Protein AF-A0A958R021-F1 (afdb_monomer_lite)

Sequence (104 aa):
MKNLSLFHPPVLAFLLIALPCLSARGEYRVFELRIYRPDEGTERLVTTQLDHLQYPGYYPLQKGEQIEIASTWFCAGNTGKFKPICPKPTETTSLPETSLPKAN

Secondary structure (DSSP, 8-state):
--------HHHHHHHHHHGGGGG---EEEEEEEEEEETTTTEEEEEEESS-TTTGGGTSPPPTT-EEEEEEEEEEES--TTTPPPPPPPP--------------

Radius of gyration: 25.01 Å; chains: 1; bounding box: 49×45×77 Å

Foldseek 3Di:
DDDPPPDDPVVVVVVVVPVVVVPDKDKAKKFFKWKAAPVPRDIDTDIDSAAQVRCCVPVPHDPRIDMDTPDMDMDIHDCPPVNDDDDDDDPPDPPPPPDDDPDD

pLDDT: mean 83.56, std 1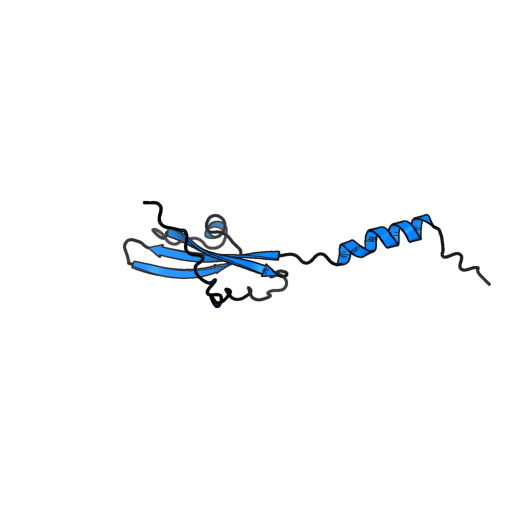6.07, range [46.22, 98.44]

Structure (mmCIF, N/CA/C/O backbone):
data_AF-A0A958R021-F1
#
_entry.id   AF-A0A958R021-F1
#
loop_
_atom_site.group_PDB
_atom_site.id
_atom_site.type_symbol
_atom_site.label_atom_id
_atom_site.label_alt_id
_atom_site.label_comp_id
_atom_site.label_asym_id
_atom_site.label_entity_id
_atom_site.label_seq_id
_atom_site.pdbx_PDB_ins_code
_atom_site.Cartn_x
_atom_site.Cartn_y
_atom_site.Cartn_z
_atom_site.occupancy
_atom_site.B_iso_or_equiv
_atom_site.auth_seq_id
_atom_site.auth_comp_id
_atom_site.auth_asym_id
_atom_site.auth_atom_id
_atom_site.pdbx_PDB_model_num
ATOM 1 N N . MET A 1 1 ? 28.873 -16.924 -54.100 1.00 46.22 1 MET A N 1
ATOM 2 C CA . MET A 1 1 ? 29.402 -16.313 -52.862 1.00 46.22 1 MET A CA 1
ATOM 3 C C . MET A 1 1 ? 28.700 -14.972 -52.687 1.00 46.22 1 MET A C 1
ATOM 5 O O . MET A 1 1 ? 28.950 -14.076 -53.479 1.00 46.22 1 MET A O 1
ATOM 9 N N . LYS A 1 2 ? 27.702 -14.877 -51.798 1.00 51.34 2 LYS A N 1
ATOM 10 C CA . LYS A 1 2 ? 26.928 -13.639 -51.595 1.00 51.34 2 LYS A CA 1
ATOM 11 C C . LYS A 1 2 ? 27.603 -12.842 -50.484 1.00 51.34 2 LYS A C 1
ATOM 13 O O . LYS A 1 2 ? 27.698 -13.328 -49.362 1.00 51.34 2 LYS A O 1
ATOM 18 N N . ASN A 1 3 ? 28.119 -11.673 -50.849 1.00 55.69 3 ASN A N 1
ATOM 19 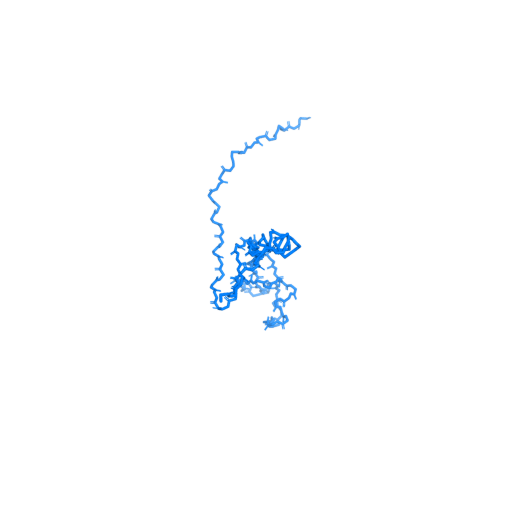C CA . ASN A 1 3 ? 28.819 -10.759 -49.960 1.00 55.69 3 ASN A CA 1
ATOM 20 C C . ASN A 1 3 ? 27.912 -10.357 -48.799 1.00 55.69 3 ASN A C 1
ATOM 22 O O . ASN A 1 3 ? 26.821 -9.824 -48.990 1.00 55.69 3 ASN A O 1
ATOM 26 N N . LEU A 1 4 ? 28.390 -10.636 -47.595 1.00 57.84 4 LEU A N 1
ATOM 27 C CA . LEU A 1 4 ? 27.745 -10.288 -46.346 1.00 57.84 4 LEU A CA 1
ATOM 28 C C . LEU A 1 4 ? 28.067 -8.818 -46.024 1.00 57.84 4 LEU A C 1
ATOM 30 O O . LEU A 1 4 ? 28.911 -8.517 -45.186 1.00 57.84 4 LEU A O 1
ATOM 34 N N . SER A 1 5 ? 27.442 -7.879 -46.734 1.00 58.94 5 SER A N 1
ATOM 35 C CA . SER A 1 5 ? 27.535 -6.445 -46.434 1.00 58.94 5 SER A CA 1
ATOM 36 C C . SER A 1 5 ? 26.603 -6.100 -45.268 1.00 58.94 5 SER A C 1
ATOM 38 O O . SER A 1 5 ? 25.529 -5.535 -45.462 1.00 58.94 5 SER A O 1
ATOM 40 N N . LEU A 1 6 ? 26.992 -6.498 -44.054 1.00 59.12 6 LEU A N 1
ATOM 41 C CA . LEU A 1 6 ? 26.188 -6.366 -42.829 1.00 59.12 6 LEU A CA 1
ATOM 42 C C . LEU A 1 6 ? 26.563 -5.143 -41.969 1.00 59.12 6 LEU A C 1
ATOM 44 O O . LEU A 1 6 ? 26.199 -5.071 -40.802 1.00 59.12 6 LEU A O 1
ATOM 48 N N . PHE A 1 7 ? 27.263 -4.158 -42.534 1.00 60.69 7 PHE A N 1
ATOM 49 C CA . PHE A 1 7 ? 27.638 -2.930 -41.827 1.00 60.69 7 PHE A CA 1
ATOM 50 C C . PHE A 1 7 ? 27.158 -1.699 -42.590 1.00 60.69 7 PHE A C 1
ATOM 52 O O . PHE A 1 7 ? 27.927 -1.011 -43.257 1.00 60.69 7 PHE A O 1
ATOM 59 N N . HIS A 1 8 ? 25.855 -1.427 -42.499 1.00 63.97 8 HIS A N 1
ATOM 60 C CA . HIS A 1 8 ? 25.325 -0.114 -42.844 1.00 63.97 8 HIS A CA 1
ATOM 61 C C . HIS A 1 8 ? 25.427 0.780 -41.593 1.00 63.97 8 HIS A C 1
ATOM 63 O O . HIS A 1 8 ? 24.755 0.493 -40.598 1.00 63.97 8 HIS A O 1
ATOM 69 N N . PRO A 1 9 ? 26.254 1.844 -41.605 1.00 68.81 9 PRO A N 1
ATOM 70 C CA . PRO A 1 9 ? 26.518 2.682 -40.434 1.00 68.81 9 PRO A CA 1
ATOM 71 C C . PRO A 1 9 ? 25.270 3.218 -39.702 1.00 68.81 9 PRO A C 1
ATOM 73 O O . PRO A 1 9 ? 25.305 3.238 -38.470 1.00 68.81 9 PRO A O 1
ATOM 76 N N . PRO A 1 10 ? 24.142 3.574 -40.362 1.00 73.38 10 PRO A N 1
ATOM 77 C CA . PRO A 1 10 ? 22.950 4.013 -39.631 1.00 73.38 10 PRO A CA 1
ATOM 78 C C . PRO A 1 10 ? 22.281 2.891 -38.823 1.00 73.38 10 PRO A C 1
ATOM 80 O O . PRO A 1 10 ? 21.718 3.158 -37.766 1.00 73.38 10 PRO A O 1
ATOM 83 N N . VAL A 1 11 ? 22.374 1.632 -39.270 1.00 75.50 11 VAL A N 1
ATOM 84 C CA . VAL A 1 11 ? 21.807 0.478 -38.549 1.00 75.50 11 VAL A CA 1
ATOM 85 C C . VAL A 1 11 ? 22.624 0.185 -37.293 1.00 75.50 11 VAL A C 1
ATOM 87 O O . VAL A 1 11 ? 22.055 -0.070 -36.235 1.00 75.50 11 VAL A O 1
ATOM 90 N N . LEU A 1 12 ? 23.955 0.286 -37.386 1.00 77.38 12 LEU A N 1
ATOM 91 C CA . LEU A 1 12 ? 24.839 0.119 -36.232 1.00 77.38 12 LEU A CA 1
ATOM 92 C C . LEU A 1 12 ? 24.631 1.239 -35.201 1.00 77.38 12 LEU A C 1
ATOM 94 O O . LEU A 1 12 ? 24.542 0.959 -34.009 1.00 77.38 12 LEU A O 1
ATOM 98 N N . ALA A 1 13 ? 24.489 2.490 -35.653 1.00 79.00 13 ALA A N 1
ATOM 99 C CA . ALA A 1 13 ? 24.190 3.624 -34.779 1.00 79.00 13 ALA A CA 1
ATOM 100 C C . ALA A 1 13 ? 22.832 3.466 -34.069 1.00 79.00 13 ALA A C 1
ATOM 102 O O . ALA A 1 13 ? 22.739 3.689 -32.864 1.00 79.00 13 ALA A O 1
ATOM 103 N N . PHE A 1 14 ? 21.798 3.010 -34.784 1.00 77.19 14 PHE A N 1
ATOM 104 C CA . PHE A 1 14 ? 20.488 2.724 -34.194 1.00 77.19 14 PHE A CA 1
ATOM 105 C C . PHE A 1 14 ? 20.555 1.596 -33.153 1.00 77.19 14 PHE A C 1
ATOM 107 O O . PHE A 1 14 ? 19.976 1.716 -32.073 1.00 77.19 14 PHE A O 1
ATOM 114 N N . LEU A 1 15 ? 21.313 0.530 -33.432 1.00 75.81 15 LEU A N 1
ATOM 115 C CA . LEU A 1 15 ? 21.503 -0.585 -32.501 1.00 75.81 15 LEU A CA 1
ATOM 116 C C . LEU A 1 15 ? 22.204 -0.132 -31.206 1.00 75.81 15 LEU A C 1
ATOM 118 O O . LEU A 1 15 ? 21.782 -0.508 -30.114 1.00 75.81 15 LEU A O 1
ATOM 122 N N . LEU A 1 16 ? 23.236 0.715 -31.317 1.00 78.25 16 LEU A N 1
ATOM 123 C CA . LEU A 1 16 ? 23.975 1.251 -30.166 1.00 78.25 16 LEU A CA 1
ATOM 124 C C . LEU A 1 16 ? 23.127 2.195 -29.298 1.00 78.25 16 LEU A C 1
ATOM 126 O O . LEU A 1 16 ? 23.300 2.211 -28.081 1.00 78.25 16 LEU A O 1
ATOM 130 N N . ILE A 1 17 ? 22.189 2.937 -29.896 1.00 81.38 17 ILE A N 1
ATOM 131 C CA . ILE A 1 17 ? 21.266 3.825 -29.166 1.00 81.38 17 ILE A CA 1
ATOM 132 C C . ILE A 1 17 ? 20.129 3.036 -28.495 1.00 81.38 17 ILE A C 1
ATOM 134 O O . ILE A 1 17 ? 19.686 3.411 -27.411 1.00 81.38 17 ILE A O 1
ATOM 138 N N . ALA A 1 18 ? 19.660 1.941 -29.100 1.00 76.44 18 ALA A N 1
ATOM 139 C CA . ALA A 1 18 ? 18.527 1.164 -28.587 1.00 76.44 18 ALA A CA 1
ATOM 140 C C . ALA A 1 18 ? 18.895 0.170 -27.463 1.00 76.44 18 ALA A C 1
ATOM 142 O O . ALA A 1 18 ? 18.051 -0.153 -26.625 1.00 76.44 18 ALA A O 1
ATOM 143 N N . LEU A 1 19 ? 20.144 -0.311 -27.411 1.00 76.44 19 LEU A N 1
ATOM 144 C CA . LEU A 1 19 ? 20.604 -1.291 -26.415 1.00 76.44 19 LEU A CA 1
ATOM 145 C C . LEU A 1 19 ? 20.432 -0.890 -24.927 1.00 76.44 19 LEU A C 1
ATOM 147 O O . LEU A 1 19 ? 20.032 -1.754 -24.142 1.00 76.44 19 LEU A O 1
ATOM 151 N N . PRO A 1 20 ? 20.689 0.360 -24.484 1.00 74.94 20 PRO A N 1
ATOM 152 C CA . PRO A 1 20 ? 20.575 0.721 -23.066 1.00 74.94 20 PRO A CA 1
ATOM 153 C C . PRO A 1 20 ? 19.134 0.744 -22.525 1.00 74.94 20 PRO A C 1
ATOM 155 O O . PRO A 1 20 ? 18.949 0.703 -21.308 1.00 74.94 20 PRO A O 1
ATOM 158 N N . CYS A 1 21 ? 18.104 0.747 -23.379 1.00 73.50 21 CYS A N 1
ATOM 159 C CA . CYS A 1 21 ? 16.703 0.736 -22.936 1.00 73.50 21 CYS A CA 1
ATOM 160 C C . CYS A 1 21 ? 16.273 -0.585 -22.270 1.00 73.50 21 CYS A C 1
ATOM 162 O O . CYS A 1 21 ? 15.256 -0.618 -21.579 1.00 73.50 21 CYS A O 1
ATOM 164 N N . LEU A 1 22 ? 17.036 -1.670 -22.436 1.00 70.25 22 LEU A N 1
ATOM 165 C CA . LEU A 1 22 ? 16.693 -2.992 -21.894 1.00 70.25 22 LEU A CA 1
ATOM 166 C C . LEU A 1 22 ? 16.957 -3.132 -20.383 1.00 70.25 22 LEU A C 1
ATOM 168 O O . LEU A 1 22 ? 16.491 -4.088 -19.765 1.00 70.25 22 LEU A O 1
ATOM 172 N N . SER A 1 23 ? 17.676 -2.187 -19.775 1.00 69.81 23 SER A N 1
ATOM 173 C CA . SER A 1 23 ? 18.122 -2.266 -18.375 1.00 69.81 23 SER A CA 1
ATOM 174 C C . SER A 1 23 ? 17.189 -1.573 -17.375 1.00 69.81 23 SER A C 1
ATOM 176 O O . SER A 1 23 ? 17.541 -1.442 -16.202 1.00 69.81 23 SER A O 1
ATOM 178 N N . ALA A 1 24 ? 16.009 -1.117 -17.803 1.00 72.12 24 ALA A N 1
ATOM 179 C CA . ALA A 1 24 ? 15.068 -0.433 -16.924 1.00 72.12 24 ALA A CA 1
ATOM 180 C C . ALA A 1 24 ? 14.524 -1.394 -15.851 1.00 72.12 24 ALA A C 1
ATOM 182 O O . ALA A 1 24 ? 13.726 -2.294 -16.123 1.00 72.12 24 ALA A O 1
ATOM 183 N N . ARG A 1 25 ? 14.959 -1.197 -14.604 1.00 79.69 25 ARG A N 1
ATOM 184 C CA . ARG A 1 25 ? 14.364 -1.839 -13.431 1.00 79.69 25 ARG A CA 1
ATOM 185 C C . ARG A 1 25 ? 13.290 -0.912 -12.880 1.00 79.69 25 ARG A C 1
ATOM 187 O O . ARG A 1 25 ? 13.593 0.198 -12.470 1.00 79.69 25 ARG A O 1
ATOM 194 N N . GLY A 1 26 ? 12.041 -1.367 -12.906 1.00 85.56 26 GLY A N 1
ATOM 195 C CA . GLY A 1 26 ? 10.954 -0.668 -12.230 1.00 85.56 26 GLY A CA 1
ATOM 196 C C . GLY A 1 26 ? 11.123 -0.732 -10.716 1.00 85.56 26 GLY A C 1
ATOM 197 O O . GLY A 1 26 ? 11.736 -1.665 -10.198 1.00 85.56 26 GLY A O 1
ATOM 198 N N . GLU A 1 27 ? 10.558 0.245 -10.025 1.00 92.69 27 GLU A N 1
ATOM 199 C CA . GLU A 1 27 ? 10.295 0.198 -8.591 1.00 92.69 27 GLU A CA 1
ATOM 200 C C . GLU A 1 27 ? 8.786 0.310 -8.392 1.00 92.69 27 GLU A C 1
ATOM 202 O O . GLU A 1 27 ? 8.089 0.942 -9.191 1.00 92.69 27 GLU A O 1
ATOM 207 N N . TYR A 1 28 ? 8.273 -0.309 -7.335 1.00 93.94 28 TYR A N 1
ATOM 208 C CA . TYR A 1 28 ? 6.875 -0.181 -6.948 1.00 93.94 28 TYR A CA 1
ATOM 209 C C . TYR A 1 28 ? 6.770 0.211 -5.481 1.00 93.94 28 TYR A C 1
ATOM 211 O O . TYR A 1 28 ? 7.620 -0.140 -4.661 1.00 93.94 28 TYR A O 1
ATOM 219 N N . ARG A 1 29 ? 5.722 0.968 -5.154 1.00 95.75 29 ARG A N 1
ATOM 220 C CA . ARG A 1 29 ? 5.430 1.366 -3.780 1.00 95.75 29 ARG A CA 1
ATOM 221 C C . ARG A 1 29 ? 4.541 0.322 -3.118 1.00 95.75 29 ARG A C 1
ATOM 223 O O . ARG A 1 29 ? 3.607 -0.191 -3.733 1.00 95.75 29 ARG A O 1
ATOM 230 N N . VAL A 1 30 ? 4.834 0.047 -1.859 1.00 97.19 30 VAL A N 1
ATOM 231 C CA . VAL A 1 30 ? 4.026 -0.792 -0.985 1.00 97.19 30 VAL A CA 1
ATOM 232 C C . VAL A 1 30 ? 3.477 0.057 0.145 1.00 97.19 30 VAL A C 1
ATOM 234 O O . VAL A 1 30 ? 4.162 0.936 0.670 1.00 97.19 30 VAL A O 1
ATOM 237 N N . PHE A 1 31 ? 2.235 -0.231 0.503 1.00 97.75 31 PHE A N 1
ATOM 238 C CA . PHE A 1 31 ? 1.508 0.373 1.597 1.00 97.75 31 PHE A CA 1
ATOM 239 C C . PHE A 1 31 ? 1.154 -0.707 2.611 1.00 97.75 31 PHE A C 1
ATOM 241 O O . PHE A 1 31 ? 0.628 -1.764 2.260 1.00 97.75 31 PHE A O 1
ATOM 248 N N . GLU A 1 32 ? 1.412 -0.416 3.874 1.00 98.06 32 GLU A N 1
ATOM 249 C CA . GLU A 1 32 ? 0.765 -1.079 4.993 1.00 98.06 32 GLU A CA 1
ATOM 250 C C . GLU A 1 32 ? -0.401 -0.195 5.414 1.00 98.06 32 GLU A C 1
ATOM 252 O O . GLU A 1 32 ? -0.213 0.935 5.869 1.00 98.06 32 GLU A O 1
ATOM 257 N N . LEU A 1 33 ? -1.610 -0.688 5.185 1.00 98.44 33 LEU A N 1
ATOM 258 C CA . LEU A 1 33 ? -2.849 0.002 5.496 1.00 98.44 33 LEU A CA 1
ATOM 259 C C . LEU A 1 33 ? -3.381 -0.516 6.823 1.00 98.44 33 LEU A C 1
ATOM 261 O O . LEU A 1 33 ? -3.504 -1.728 7.014 1.00 98.44 33 LEU A O 1
ATOM 265 N N . ARG A 1 34 ? -3.732 0.405 7.714 1.00 98.38 34 ARG A N 1
ATOM 266 C CA . ARG A 1 34 ? -4.484 0.096 8.923 1.00 98.38 34 ARG A CA 1
ATOM 267 C C . ARG A 1 34 ? -5.953 0.320 8.629 1.00 98.38 34 ARG A C 1
ATOM 269 O O . ARG A 1 34 ? -6.358 1.428 8.284 1.00 98.38 34 ARG A O 1
ATOM 276 N N . ILE A 1 35 ? -6.737 -0.743 8.749 1.00 98.38 35 ILE A N 1
ATOM 277 C CA . ILE A 1 35 ? -8.189 -0.691 8.612 1.00 98.38 35 ILE A CA 1
ATOM 278 C C . ILE A 1 35 ? -8.782 -0.961 9.983 1.00 98.38 35 ILE A C 1
ATOM 280 O O . ILE A 1 35 ? -8.534 -2.021 10.560 1.00 98.38 35 ILE A O 1
ATOM 284 N N . TYR A 1 36 ? -9.540 -0.010 10.510 1.00 97.94 36 TYR A N 1
ATOM 285 C CA . TYR A 1 36 ? -10.009 -0.051 11.890 1.00 97.94 36 TYR A CA 1
ATOM 286 C C . TYR A 1 36 ? -11.439 0.462 12.021 1.00 97.94 36 TYR A C 1
ATOM 288 O O . TYR A 1 36 ? -11.922 1.228 11.187 1.00 97.94 36 TYR A O 1
ATOM 296 N N . ARG A 1 37 ? -12.124 0.037 13.084 1.00 97.56 37 ARG A N 1
ATOM 297 C CA . ARG A 1 37 ? -13.439 0.553 13.472 1.00 97.56 37 ARG A CA 1
ATOM 298 C C . ARG A 1 37 ? -13.296 1.298 14.800 1.00 97.56 37 ARG A C 1
ATOM 300 O O . ARG A 1 37 ? -13.061 0.639 15.814 1.00 97.56 37 ARG A O 1
ATOM 307 N N . PRO A 1 38 ? -13.429 2.637 14.815 1.00 93.56 38 PRO A N 1
ATOM 308 C CA . PRO A 1 38 ? -13.232 3.434 16.026 1.00 93.56 38 PRO A CA 1
ATOM 309 C C . PRO A 1 38 ? -14.108 2.978 17.198 1.00 93.56 38 PRO A C 1
ATOM 311 O O . PRO A 1 38 ? -13.644 2.943 18.332 1.00 93.56 38 PRO A O 1
ATOM 314 N N . ASP A 1 39 ? -15.348 2.582 16.904 1.00 93.25 39 ASP A N 1
ATOM 315 C CA . ASP A 1 39 ? -16.364 2.275 17.917 1.00 93.25 39 ASP A CA 1
ATOM 316 C C . ASP A 1 39 ? -16.184 0.896 18.573 1.00 93.25 39 ASP A C 1
ATOM 318 O O . ASP A 1 39 ? -16.621 0.681 19.700 1.00 93.25 39 ASP A O 1
ATOM 322 N N . GLU A 1 40 ? -15.547 -0.050 17.878 1.00 91.81 40 GLU A N 1
ATOM 323 C CA . GLU A 1 40 ? -15.389 -1.439 18.341 1.00 91.81 40 GLU A CA 1
ATOM 324 C C . GLU A 1 40 ? -13.951 -1.769 18.757 1.00 91.81 40 GLU A C 1
ATOM 326 O O . GLU A 1 40 ? -13.696 -2.841 19.301 1.00 91.81 40 GLU A O 1
ATOM 331 N N . GLY A 1 41 ? -12.994 -0.877 18.480 1.00 89.94 41 GLY A N 1
ATOM 332 C CA . GLY A 1 41 ? -11.575 -1.112 18.754 1.00 89.94 41 GLY A CA 1
ATOM 333 C C . GLY A 1 41 ? -10.954 -2.240 17.919 1.00 89.94 41 GLY A C 1
ATOM 334 O O . GLY A 1 41 ? -9.830 -2.654 18.189 1.00 89.94 41 GLY A O 1
ATOM 335 N N . THR A 1 42 ? -11.662 -2.757 16.910 1.00 92.69 42 THR A N 1
ATOM 336 C CA . THR A 1 42 ? -11.143 -3.781 15.997 1.00 92.69 42 THR A CA 1
ATOM 337 C C . THR A 1 42 ? -10.264 -3.143 14.930 1.00 92.69 42 THR A C 1
ATOM 339 O O . THR A 1 42 ? -10.690 -2.187 14.276 1.00 92.69 42 THR A O 1
ATOM 342 N N . GLU A 1 43 ? -9.089 -3.717 14.684 1.00 96.50 43 GLU A N 1
ATOM 343 C CA . GLU A 1 43 ? -8.181 -3.284 13.624 1.00 96.50 43 GLU A CA 1
ATOM 344 C C . GLU A 1 43 ? -7.528 -4.460 12.894 1.00 96.50 43 GLU A C 1
ATOM 346 O O . GLU A 1 43 ? -7.415 -5.568 13.420 1.00 96.50 43 GLU A O 1
ATOM 351 N N . ARG A 1 44 ? -7.093 -4.207 11.660 1.00 96.75 44 ARG A N 1
ATOM 352 C CA . ARG A 1 44 ? -6.253 -5.114 10.876 1.00 96.75 44 ARG A CA 1
ATOM 353 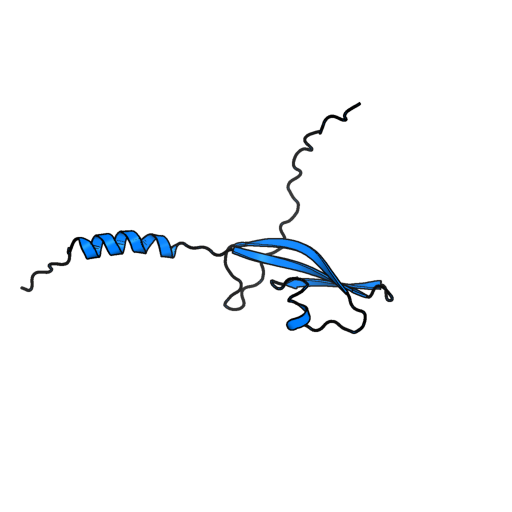C C . ARG A 1 44 ? -5.237 -4.330 10.060 1.00 96.75 44 ARG A C 1
ATOM 355 O O . ARG A 1 44 ? -5.526 -3.233 9.581 1.00 96.75 44 ARG A O 1
ATOM 362 N N . LEU A 1 45 ? -4.076 -4.942 9.859 1.00 97.69 45 LEU A N 1
ATOM 363 C CA . LEU A 1 45 ? -3.039 -4.448 8.962 1.00 97.69 45 LEU A CA 1
ATOM 364 C C . LEU A 1 45 ? -3.083 -5.225 7.649 1.00 97.69 45 LEU A C 1
ATOM 366 O O . LEU A 1 45 ? -3.191 -6.452 7.643 1.00 97.69 45 LEU A O 1
ATOM 370 N N . VAL A 1 46 ? -3.003 -4.505 6.535 1.00 97.25 46 VAL A N 1
ATOM 371 C CA . VAL A 1 46 ? -3.005 -5.082 5.190 1.00 97.25 46 VAL A CA 1
ATOM 372 C C . VAL A 1 46 ? -1.838 -4.518 4.400 1.00 97.25 46 VAL A C 1
ATOM 374 O O . VAL A 1 46 ? -1.729 -3.311 4.216 1.00 97.25 46 VAL A O 1
ATOM 377 N N . THR A 1 47 ? -0.986 -5.395 3.876 1.00 97.25 47 THR A N 1
ATOM 378 C CA . THR A 1 47 ? 0.086 -5.012 2.953 1.00 97.25 47 THR A CA 1
ATOM 379 C C . THR A 1 47 ? -0.398 -5.105 1.508 1.00 97.25 47 THR A C 1
ATOM 381 O O . THR A 1 47 ? -0.874 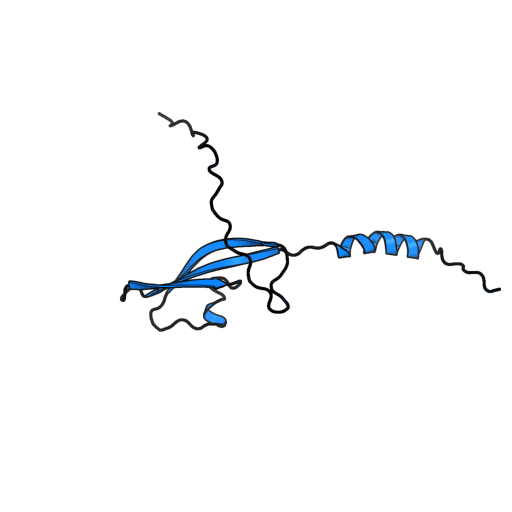-6.153 1.072 1.00 97.25 47 THR A O 1
ATOM 384 N N . THR A 1 48 ? -0.281 -4.019 0.747 1.00 96.56 48 THR A N 1
ATOM 385 C CA . THR A 1 48 ? -0.803 -3.918 -0.624 1.00 96.56 48 THR A CA 1
ATOM 386 C C . THR A 1 48 ? -0.010 -2.908 -1.463 1.00 96.56 48 THR A C 1
ATOM 388 O O . THR A 1 48 ? 0.799 -2.147 -0.947 1.00 96.56 48 THR A O 1
ATOM 391 N N . GLN A 1 49 ? -0.231 -2.898 -2.777 1.00 96.00 49 GLN A N 1
ATOM 392 C CA . GLN A 1 49 ? 0.278 -1.861 -3.691 1.00 96.00 49 GLN A CA 1
ATOM 393 C C . GLN A 1 49 ? -0.743 -0.749 -3.956 1.00 96.00 49 GLN A C 1
ATOM 395 O O . GLN A 1 49 ? -0.428 0.223 -4.634 1.00 96.00 49 GLN A O 1
ATOM 400 N N . LEU A 1 50 ? -1.969 -0.914 -3.457 1.00 97.06 50 LEU A N 1
ATOM 401 C CA . LEU A 1 50 ? -3.031 0.078 -3.560 1.00 97.06 50 LEU A CA 1
ATOM 402 C C . LEU A 1 50 ? -2.940 1.013 -2.358 1.00 97.06 50 LEU A C 1
ATOM 404 O O . LEU A 1 50 ? -2.852 0.537 -1.228 1.00 97.06 50 LEU A O 1
ATOM 408 N N . ASP A 1 51 ? -2.978 2.321 -2.583 1.00 97.69 51 ASP A N 1
ATOM 409 C CA . ASP A 1 51 ? -3.070 3.266 -1.471 1.00 97.69 51 ASP A CA 1
ATOM 410 C C . ASP A 1 51 ? -4.457 3.215 -0.794 1.00 97.69 51 ASP A C 1
ATOM 412 O O . ASP A 1 51 ? -5.389 2.558 -1.263 1.00 97.69 51 ASP A O 1
ATOM 416 N N . HIS A 1 52 ? -4.602 3.921 0.328 1.00 98.06 52 HIS A N 1
ATOM 417 C CA . HIS A 1 52 ? -5.848 3.991 1.098 1.00 98.06 52 HIS A CA 1
ATOM 418 C C . HIS A 1 52 ? -7.062 4.534 0.315 1.00 98.06 52 HIS A C 1
ATOM 420 O O . HIS A 1 52 ? -8.193 4.237 0.692 1.00 98.06 52 HIS A O 1
ATOM 426 N N . LEU A 1 53 ? -6.856 5.296 -0.766 1.00 98.06 53 LEU A N 1
ATOM 427 C CA . LEU A 1 53 ? -7.925 5.825 -1.620 1.00 98.06 53 LEU A CA 1
ATOM 428 C C . LEU A 1 53 ? -8.320 4.818 -2.704 1.00 98.06 53 LEU A C 1
ATOM 430 O O . LEU A 1 53 ? -9.495 4.686 -3.041 1.00 98.06 53 LEU A O 1
ATOM 434 N N . GLN A 1 54 ? -7.341 4.095 -3.246 1.00 98.06 54 GLN A N 1
ATOM 435 C CA . GLN A 1 54 ? -7.540 3.088 -4.287 1.00 98.06 54 GLN A CA 1
ATOM 436 C C . GLN A 1 54 ? -8.066 1.764 -3.730 1.00 98.06 54 GLN A C 1
ATOM 438 O O . GLN A 1 54 ? -8.864 1.092 -4.386 1.00 98.06 54 GLN A O 1
ATOM 443 N N . TYR A 1 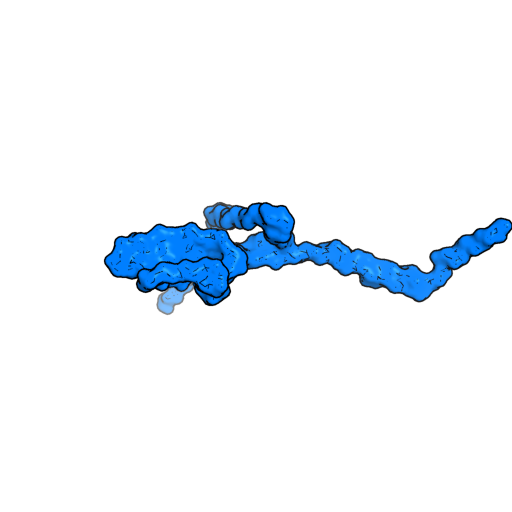55 ? -7.621 1.374 -2.534 1.00 98.19 55 TYR A N 1
ATOM 444 C CA . TYR A 1 55 ? -7.935 0.083 -1.923 1.00 98.19 55 TYR A CA 1
ATOM 445 C C . TYR A 1 55 ? -9.447 -0.192 -1.815 1.00 98.19 55 TYR A C 1
ATOM 447 O O . TYR A 1 55 ? -9.861 -1.261 -2.272 1.00 98.19 55 TYR A O 1
ATOM 455 N N . PRO A 1 56 ? -10.298 0.747 -1.342 1.00 97.75 56 PRO A N 1
ATOM 456 C CA . PRO A 1 56 ? -11.746 0.535 -1.264 1.00 97.75 56 PRO A CA 1
ATOM 457 C C . PRO A 1 56 ? -12.418 0.269 -2.618 1.00 97.75 56 PRO A C 1
ATOM 459 O O . PRO A 1 56 ? -13.486 -0.337 -2.656 1.00 97.75 56 PRO A O 1
ATOM 462 N N . GLY A 1 57 ? -11.793 0.687 -3.727 1.00 97.62 57 GLY A N 1
ATOM 463 C CA . GLY A 1 57 ? -12.282 0.414 -5.080 1.00 97.62 57 GLY A CA 1
ATOM 464 C C . GLY A 1 57 ? -12.182 -1.060 -5.492 1.00 97.62 57 GLY A C 1
ATOM 465 O O . GLY A 1 57 ? -12.919 -1.490 -6.375 1.00 97.62 57 GLY A O 1
ATOM 466 N N . TYR A 1 58 ? -11.307 -1.837 -4.844 1.00 97.44 58 TYR A N 1
ATOM 467 C CA . TYR A 1 58 ? -11.112 -3.271 -5.108 1.00 97.44 58 TYR A CA 1
ATOM 468 C C . TYR A 1 58 ? -11.545 -4.153 -3.933 1.00 97.44 58 TYR A C 1
ATOM 470 O O . TYR A 1 58 ? -12.041 -5.259 -4.139 1.00 97.44 58 TYR A O 1
ATOM 478 N N . TYR A 1 59 ? -11.367 -3.662 -2.707 1.00 97.50 59 TYR A N 1
ATOM 479 C CA . TYR A 1 59 ? -11.676 -4.362 -1.465 1.00 97.50 59 TYR A CA 1
ATOM 480 C C . TYR A 1 59 ? -12.569 -3.462 -0.602 1.00 97.50 59 TYR A C 1
ATOM 482 O O . TYR A 1 59 ? -12.053 -2.654 0.176 1.00 97.50 59 TYR A O 1
ATOM 490 N N . PRO A 1 60 ? -13.904 -3.558 -0.751 1.00 96.44 60 PRO A N 1
ATOM 491 C CA . PRO A 1 60 ? -14.831 -2.692 -0.036 1.00 96.44 60 PRO A CA 1
ATOM 492 C C . PRO A 1 60 ? -14.644 -2.774 1.479 1.00 96.44 60 PRO A C 1
ATOM 494 O O . PRO A 1 60 ? -14.537 -3.860 2.053 1.00 96.44 60 PRO A O 1
ATOM 497 N N . LEU A 1 61 ? -14.638 -1.610 2.123 1.00 96.69 61 LEU A N 1
ATOM 498 C CA . LEU A 1 61 ? -14.630 -1.507 3.577 1.00 96.69 61 LEU A CA 1
ATOM 499 C C . LEU A 1 61 ? -16.003 -1.880 4.140 1.00 96.69 61 LEU A C 1
ATOM 501 O O . LEU A 1 61 ? -17.039 -1.611 3.523 1.00 96.69 61 LEU A O 1
ATOM 505 N N . GLN A 1 62 ? -16.025 -2.480 5.327 1.00 95.56 62 GLN A N 1
ATOM 506 C CA . GLN A 1 62 ? -17.280 -2.697 6.040 1.00 95.56 62 GLN A CA 1
ATOM 507 C C . GLN A 1 62 ? -17.832 -1.365 6.564 1.00 95.56 62 GLN A C 1
ATOM 509 O O . GLN A 1 62 ? -17.116 -0.374 6.721 1.00 95.56 62 GLN A O 1
ATOM 514 N N . LYS A 1 63 ? -19.131 -1.334 6.871 1.00 94.75 63 LYS A N 1
ATOM 515 C CA . LYS A 1 63 ? -19.781 -0.138 7.414 1.00 94.75 63 LYS A CA 1
ATOM 516 C C . LYS A 1 63 ? -19.078 0.322 8.700 1.00 94.75 63 LYS A C 1
ATOM 518 O O . LYS A 1 63 ? -18.897 -0.467 9.621 1.00 94.75 63 LYS A O 1
ATOM 523 N N . GLY A 1 64 ? -18.714 1.603 8.751 1.00 95.56 64 GLY A N 1
ATOM 524 C CA . GLY A 1 64 ? -18.040 2.217 9.901 1.00 95.56 64 GLY A CA 1
ATOM 525 C C . GLY A 1 64 ? -16.536 1.941 9.987 1.00 95.56 64 GLY A C 1
ATOM 526 O O . GLY A 1 64 ? -15.885 2.459 10.889 1.00 95.56 64 GLY A O 1
ATOM 527 N N . GLU A 1 65 ? -15.964 1.157 9.067 1.00 97.38 65 GLU A N 1
ATOM 528 C CA . GLU A 1 65 ? -14.511 1.027 8.977 1.00 97.38 65 GLU A CA 1
ATOM 529 C C . GLU A 1 65 ? -13.882 2.276 8.360 1.00 97.38 65 GLU A C 1
ATOM 531 O O . GLU A 1 65 ? -14.413 2.883 7.428 1.00 97.38 65 GLU A O 1
ATOM 536 N N . GLN A 1 66 ? -12.715 2.625 8.884 1.00 97.31 66 GLN A N 1
ATOM 537 C CA . GLN A 1 66 ? -11.832 3.664 8.381 1.00 97.31 66 GLN A CA 1
ATOM 538 C C . GLN A 1 66 ? -10.527 3.026 7.910 1.00 97.31 66 GLN A C 1
ATOM 540 O O . GLN A 1 66 ? -10.164 1.933 8.348 1.00 97.31 66 GLN A O 1
ATOM 545 N N . ILE A 1 67 ? -9.834 3.707 7.000 1.00 98.31 67 ILE A N 1
ATOM 546 C CA . ILE A 1 67 ? -8.568 3.253 6.435 1.00 98.31 67 ILE A CA 1
ATOM 547 C C . ILE A 1 67 ? -7.544 4.381 6.469 1.00 98.31 67 ILE A C 1
ATOM 549 O O . ILE A 1 67 ? -7.827 5.502 6.050 1.00 98.31 67 ILE A O 1
ATOM 553 N N . GLU A 1 68 ? -6.344 4.066 6.938 1.00 98.06 68 GLU A N 1
ATOM 554 C CA . GLU A 1 68 ? -5.210 4.983 6.944 1.00 98.06 68 GLU A CA 1
ATOM 555 C C . GLU A 1 68 ? -3.919 4.265 6.544 1.00 98.06 68 GLU A C 1
ATOM 557 O O . GLU A 1 68 ? -3.822 3.035 6.570 1.00 98.06 68 GLU A O 1
ATOM 562 N N . ILE A 1 69 ? -2.913 5.040 6.143 1.00 98.25 69 ILE A N 1
ATOM 563 C CA . ILE A 1 69 ? -1.581 4.515 5.845 1.00 98.25 69 ILE A CA 1
ATOM 564 C C . ILE A 1 69 ? -0.809 4.394 7.162 1.00 98.25 69 ILE A C 1
ATOM 566 O O . ILE A 1 69 ? -0.496 5.406 7.781 1.00 98.25 69 ILE A O 1
ATOM 570 N N . ALA A 1 70 ? -0.455 3.170 7.552 1.00 97.38 70 ALA A N 1
ATOM 571 C CA . ALA A 1 70 ? 0.404 2.909 8.706 1.00 97.38 70 ALA A CA 1
ATOM 572 C C . ALA A 1 70 ? 1.892 3.026 8.348 1.00 97.38 70 ALA A C 1
ATOM 574 O O . ALA A 1 70 ? 2.681 3.575 9.113 1.00 97.38 70 ALA A O 1
ATOM 575 N N . SER A 1 71 ? 2.294 2.517 7.180 1.00 97.00 71 SER A N 1
ATOM 576 C CA . SER A 1 71 ? 3.659 2.687 6.673 1.00 97.00 71 SER A CA 1
ATOM 577 C C . SER A 1 71 ? 3.742 2.528 5.155 1.00 97.00 71 SER A C 1
ATOM 579 O O . SER A 1 71 ? 2.830 1.997 4.516 1.00 97.00 71 SER A O 1
ATOM 581 N N . THR A 1 72 ? 4.844 2.997 4.561 1.00 97.06 72 THR A N 1
ATOM 582 C CA . THR A 1 72 ? 5.128 2.817 3.130 1.00 97.06 72 THR A CA 1
ATOM 583 C C . THR A 1 72 ? 6.594 2.516 2.889 1.00 97.06 72 THR A C 1
ATOM 585 O O . THR A 1 72 ? 7.454 3.104 3.545 1.00 97.06 72 THR A O 1
ATOM 588 N N . TRP A 1 73 ? 6.887 1.681 1.899 1.00 96.19 73 TRP A N 1
ATOM 589 C CA . TRP A 1 73 ? 8.250 1.449 1.425 1.00 96.19 73 TRP A CA 1
ATOM 590 C C . TRP A 1 73 ? 8.271 1.224 -0.084 1.00 96.19 73 TRP A C 1
ATOM 592 O O . TRP A 1 73 ? 7.236 1.021 -0.721 1.00 96.19 73 TRP A O 1
ATOM 602 N N . PHE A 1 74 ? 9.465 1.290 -0.663 1.00 94.56 74 PHE A N 1
ATOM 603 C CA . PHE A 1 74 ? 9.691 0.970 -2.065 1.00 94.56 74 PHE A CA 1
ATOM 604 C C . PHE A 1 74 ? 10.298 -0.420 -2.197 1.00 94.56 74 PHE A C 1
ATOM 606 O O . PHE A 1 74 ? 11.122 -0.843 -1.386 1.00 94.56 74 PHE A O 1
ATOM 613 N N . CYS A 1 75 ? 9.896 -1.113 -3.251 1.00 93.25 75 CYS A N 1
ATOM 614 C CA . CYS A 1 75 ? 10.414 -2.412 -3.625 1.00 93.25 75 CYS A CA 1
ATOM 615 C C . CYS A 1 75 ? 10.976 -2.344 -5.043 1.00 93.25 75 CYS A C 1
ATOM 617 O O . CYS A 1 75 ? 10.332 -1.831 -5.960 1.00 93.25 75 CYS A O 1
ATOM 619 N N . ALA A 1 76 ? 12.153 -2.931 -5.243 1.00 90.81 76 ALA A N 1
ATOM 620 C CA . ALA A 1 76 ? 12.712 -3.098 -6.574 1.00 90.81 76 ALA A CA 1
ATOM 621 C C . ALA A 1 76 ? 11.930 -4.157 -7.374 1.00 90.81 76 ALA A C 1
ATOM 623 O O . ALA A 1 76 ? 11.534 -5.206 -6.857 1.00 90.81 76 ALA A O 1
ATOM 624 N N . GLY A 1 77 ? 11.761 -3.916 -8.669 1.00 90.00 77 GLY A N 1
ATOM 625 C CA . GLY A 1 77 ? 11.119 -4.820 -9.616 1.00 90.00 77 GLY A CA 1
ATOM 626 C C . GLY A 1 77 ? 9.619 -4.576 -9.790 1.00 90.00 77 GLY A C 1
ATOM 627 O O . GLY A 1 77 ? 9.167 -3.452 -9.970 1.00 90.00 77 GLY A O 1
ATOM 628 N N . ASN A 1 78 ? 8.848 -5.664 -9.835 1.00 87.69 78 ASN A N 1
ATOM 629 C CA . ASN A 1 78 ? 7.392 -5.651 -9.982 1.00 87.69 78 ASN A CA 1
ATOM 630 C C . ASN A 1 78 ? 6.770 -6.879 -9.307 1.00 87.69 78 ASN A C 1
ATOM 632 O O . ASN A 1 78 ? 7.447 -7.883 -9.073 1.00 87.69 78 ASN A O 1
ATOM 636 N N . THR A 1 79 ? 5.463 -6.809 -9.080 1.00 88.25 79 THR A N 1
ATOM 637 C CA . THR A 1 79 ? 4.621 -7.876 -8.509 1.00 88.25 79 THR A CA 1
ATOM 638 C C . THR A 1 79 ? 3.881 -8.701 -9.568 1.00 88.25 79 THR A C 1
ATOM 640 O O . THR A 1 79 ? 3.029 -9.531 -9.250 1.00 88.25 79 THR A O 1
ATOM 643 N N . GLY A 1 80 ? 4.206 -8.509 -10.852 1.00 84.69 80 GLY A N 1
ATOM 644 C CA . GLY A 1 80 ? 3.630 -9.289 -11.944 1.00 84.69 80 GLY A CA 1
ATOM 645 C C . GLY A 1 80 ? 3.944 -10.783 -11.811 1.00 84.69 80 GLY A C 1
ATOM 646 O O . GLY A 1 80 ? 4.902 -11.174 -11.143 1.00 84.69 80 GLY A O 1
ATOM 647 N N . LYS A 1 81 ? 3.157 -11.633 -12.485 1.00 87.00 81 LYS A N 1
ATOM 648 C CA . LYS A 1 81 ? 3.248 -13.108 -12.393 1.00 87.00 81 LYS A CA 1
ATOM 649 C C . LYS A 1 81 ? 3.052 -13.646 -10.965 1.00 87.00 81 LYS A C 1
ATOM 651 O O . LYS A 1 81 ? 3.691 -14.626 -10.597 1.00 87.00 81 LYS A O 1
ATOM 656 N N . PHE A 1 82 ? 2.189 -13.000 -10.177 1.00 87.25 82 PHE A N 1
ATOM 657 C CA . PHE A 1 82 ? 1.872 -13.394 -8.797 1.00 87.25 82 PHE A CA 1
ATOM 658 C C . PHE A 1 82 ? 3.091 -13.429 -7.865 1.00 87.25 82 PHE A C 1
ATOM 660 O O . PHE A 1 82 ? 3.135 -14.205 -6.911 1.00 87.25 82 PHE A O 1
ATOM 667 N N . LYS A 1 83 ? 4.105 -12.600 -8.140 1.00 89.62 83 LYS A N 1
ATOM 668 C CA . LYS A 1 83 ? 5.255 -12.475 -7.243 1.00 89.62 83 LYS A CA 1
ATOM 669 C C . LYS A 1 83 ? 4.804 -11.884 -5.904 1.00 89.62 83 LYS A C 1
ATOM 671 O O . LYS A 1 83 ? 3.995 -10.954 -5.907 1.00 89.62 83 LYS A O 1
ATOM 676 N N . PRO A 1 84 ? 5.343 -12.377 -4.776 1.00 92.25 84 PRO A N 1
ATOM 677 C CA . PRO A 1 84 ? 5.030 -11.813 -3.473 1.00 92.25 84 PRO A CA 1
ATOM 678 C C . PRO A 1 84 ? 5.529 -10.367 -3.369 1.00 92.25 84 PRO A C 1
ATOM 680 O O . PRO A 1 84 ? 6.518 -9.980 -3.999 1.00 92.25 84 PRO A O 1
ATOM 683 N N . ILE A 1 85 ? 4.839 -9.581 -2.546 1.00 93.94 85 ILE A N 1
ATOM 684 C CA . ILE A 1 85 ? 5.258 -8.230 -2.169 1.00 93.94 85 ILE A CA 1
ATOM 685 C C . ILE A 1 85 ? 6.547 -8.321 -1.338 1.00 93.94 85 ILE A C 1
ATOM 687 O O . ILE A 1 85 ? 6.698 -9.239 -0.529 1.00 93.94 85 ILE A O 1
ATOM 691 N N . CYS A 1 86 ? 7.489 -7.394 -1.542 1.00 93.31 86 CYS A N 1
ATOM 692 C CA . CYS A 1 86 ? 8.737 -7.399 -0.780 1.00 93.31 86 CYS A CA 1
ATOM 693 C C . CYS A 1 86 ? 8.494 -7.051 0.702 1.00 93.31 86 CYS A C 1
ATOM 695 O O . CYS A 1 86 ? 7.607 -6.243 1.000 1.00 93.31 86 CYS A O 1
ATOM 697 N N . PRO A 1 87 ? 9.256 -7.648 1.638 1.00 93.75 87 PRO A N 1
ATOM 698 C CA . PRO A 1 87 ? 9.051 -7.423 3.063 1.00 93.75 87 PRO A CA 1
ATOM 699 C C . PRO A 1 87 ? 9.343 -5.970 3.442 1.00 93.75 87 PRO A C 1
ATOM 701 O O . PRO A 1 87 ? 10.175 -5.306 2.819 1.00 93.75 87 PRO A O 1
ATOM 704 N N . LYS A 1 88 ? 8.676 -5.499 4.499 1.00 93.88 88 LYS A N 1
ATOM 705 C CA . LYS A 1 88 ? 8.964 -4.201 5.110 1.00 93.88 88 LYS A CA 1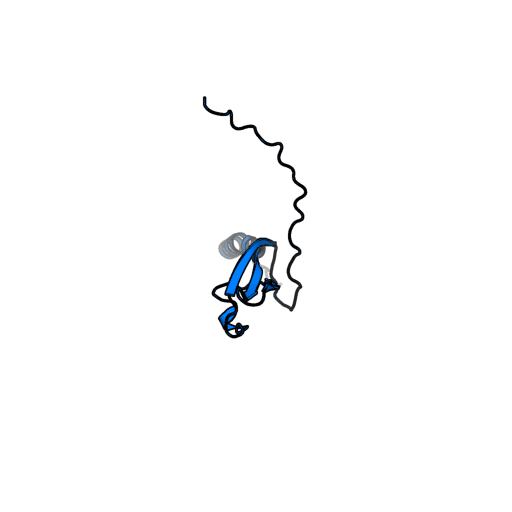
ATOM 706 C C . LYS A 1 88 ? 10.434 -4.172 5.559 1.00 93.88 88 LYS A C 1
ATOM 708 O O . LYS A 1 88 ? 10.880 -5.140 6.183 1.00 93.88 88 LYS A O 1
ATOM 713 N N . PRO A 1 89 ? 11.197 -3.108 5.258 1.00 91.44 89 PRO A N 1
ATOM 714 C CA . PRO A 1 89 ? 12.564 -2.985 5.746 1.00 91.44 89 PRO A CA 1
ATOM 715 C C . PRO A 1 89 ? 12.561 -2.964 7.278 1.00 91.44 89 PRO A C 1
ATOM 717 O O . PRO A 1 89 ? 11.793 -2.228 7.895 1.00 91.44 89 PRO A O 1
ATOM 720 N N . THR A 1 90 ? 13.400 -3.791 7.901 1.00 83.50 90 THR A N 1
ATOM 721 C CA . THR A 1 90 ? 13.600 -3.751 9.352 1.00 83.50 90 THR A CA 1
ATOM 722 C C . THR A 1 90 ? 14.322 -2.456 9.698 1.00 83.50 90 THR A C 1
ATOM 724 O O . THR A 1 90 ? 15.344 -2.144 9.086 1.00 83.50 90 THR A O 1
ATOM 727 N N . GLU A 1 91 ? 13.814 -1.701 10.671 1.00 67.50 91 GLU A N 1
ATOM 728 C CA . GLU A 1 91 ? 14.515 -0.548 11.237 1.00 67.50 91 GLU A CA 1
ATOM 729 C C . GLU A 1 91 ? 15.769 -1.028 11.982 1.00 67.50 91 GLU A C 1
ATOM 731 O O . GLU A 1 91 ? 15.803 -1.180 13.197 1.00 67.50 91 GLU A O 1
ATOM 736 N N . THR A 1 92 ? 16.824 -1.352 11.247 1.00 53.41 92 THR A N 1
ATOM 737 C CA . THR A 1 92 ? 18.160 -1.583 11.799 1.00 53.41 92 THR A CA 1
ATOM 738 C C . THR A 1 92 ? 19.097 -0.589 11.147 1.00 53.41 92 THR A C 1
ATOM 740 O O . THR A 1 92 ? 20.013 -0.922 10.406 1.00 53.41 92 THR A O 1
ATOM 743 N N . THR A 1 93 ? 18.818 0.687 11.374 1.00 48.44 93 THR A N 1
ATOM 744 C CA . THR A 1 93 ? 19.796 1.757 11.215 1.00 48.44 93 THR A CA 1
ATOM 745 C C . THR A 1 93 ? 19.437 2.816 12.240 1.00 48.44 93 THR A C 1
ATOM 747 O O . THR A 1 93 ? 18.719 3.769 11.957 1.00 48.44 93 THR A O 1
ATOM 750 N N . SER A 1 94 ? 19.930 2.629 13.463 1.00 49.03 94 SER A N 1
ATOM 751 C CA . SER A 1 94 ? 20.206 3.754 14.344 1.00 49.03 94 SER A CA 1
ATOM 752 C C . SER A 1 94 ? 21.182 4.664 13.598 1.00 49.03 94 SER A C 1
ATOM 754 O O . SER A 1 94 ? 22.394 4.435 13.608 1.00 49.03 94 SER A O 1
ATOM 756 N N . LEU A 1 95 ? 20.660 5.659 12.884 1.00 56.59 95 LEU A N 1
ATOM 757 C CA . LEU A 1 95 ? 21.456 6.835 12.575 1.00 56.59 95 LEU A CA 1
ATOM 758 C C . LEU A 1 95 ? 21.880 7.408 13.935 1.00 56.59 95 LEU A C 1
ATOM 760 O O . LEU A 1 95 ? 21.012 7.565 14.797 1.00 56.59 95 LEU A O 1
ATOM 764 N N . PRO A 1 96 ? 23.177 7.664 14.182 1.00 51.34 96 PRO A N 1
ATOM 765 C CA . PRO A 1 96 ? 23.569 8.395 15.371 1.00 51.34 96 PRO A CA 1
ATOM 766 C C . PRO A 1 96 ? 22.824 9.725 15.332 1.00 51.34 96 PRO A C 1
ATOM 768 O O . PRO A 1 96 ? 22.922 10.477 14.359 1.00 51.34 96 PRO A O 1
ATOM 771 N N . GLU A 1 97 ? 22.027 9.943 16.371 1.00 55.00 97 GLU A N 1
ATOM 772 C CA . GLU A 1 97 ? 21.303 11.163 16.675 1.00 55.00 97 GLU A CA 1
ATOM 773 C C . GLU A 1 97 ? 22.287 12.328 16.542 1.00 55.00 97 GLU A C 1
ATOM 775 O O . GLU A 1 97 ? 23.107 12.592 17.420 1.00 55.00 97 GLU A O 1
ATOM 780 N N . THR A 1 98 ? 22.292 12.970 15.372 1.00 51.56 98 THR A N 1
ATOM 781 C CA . THR A 1 98 ? 23.030 14.210 15.181 1.00 51.56 98 THR A CA 1
ATOM 782 C C . THR A 1 98 ? 22.253 15.228 15.987 1.00 51.56 98 THR A C 1
ATOM 784 O O . THR A 1 98 ? 21.208 15.716 15.563 1.00 51.56 98 THR A O 1
ATOM 787 N N . SER A 1 99 ? 22.735 15.438 17.206 1.00 59.72 99 SER A N 1
ATOM 788 C CA . SER A 1 99 ? 22.267 16.414 18.166 1.00 59.72 99 SER A CA 1
ATOM 789 C C . SER A 1 99 ? 22.103 17.769 17.484 1.00 59.72 99 SER A C 1
ATOM 791 O O . SER A 1 99 ? 23.064 18.493 17.228 1.00 59.72 99 SER A O 1
ATOM 793 N N . LEU A 1 100 ? 20.855 18.133 17.194 1.00 65.50 100 LEU A N 1
ATOM 794 C CA . LEU A 1 100 ? 20.503 19.526 16.970 1.00 65.50 100 LEU A CA 1
ATOM 795 C C . LEU A 1 100 ? 20.807 20.273 18.278 1.00 65.50 100 LEU A C 1
ATOM 797 O O . LEU A 1 100 ? 20.275 19.888 19.325 1.00 65.50 100 LEU A O 1
ATOM 801 N N . PRO A 1 101 ? 21.669 21.307 18.271 1.00 60.28 101 PRO A N 1
ATOM 802 C CA . PRO A 1 101 ? 21.896 22.098 19.464 1.00 60.28 101 PRO A CA 1
ATOM 803 C C . PRO A 1 101 ? 20.588 22.796 19.834 1.00 60.28 101 PRO A C 1
ATOM 805 O O . PRO A 1 101 ? 19.992 23.518 19.035 1.00 60.28 101 PRO A O 1
ATOM 808 N N . LYS A 1 102 ? 20.149 22.558 21.068 1.00 56.09 102 LYS A N 1
ATOM 809 C CA . LYS A 1 102 ? 19.081 23.303 21.726 1.00 56.09 102 LYS A CA 1
ATOM 810 C C . LYS A 1 102 ? 19.427 24.793 21.655 1.00 56.09 102 LYS A C 1
ATOM 812 O O . LYS A 1 102 ? 20.410 25.220 22.257 1.00 56.09 102 LYS A O 1
ATOM 817 N N . ALA A 1 103 ? 18.651 25.562 20.896 1.00 60.69 103 ALA A N 1
ATOM 818 C CA . ALA A 1 103 ? 18.709 27.014 20.958 1.00 60.69 103 ALA A CA 1
ATOM 819 C C . ALA A 1 103 ? 18.206 27.445 22.346 1.00 60.69 103 ALA A C 1
ATOM 821 O O . ALA A 1 103 ? 17.109 27.051 22.749 1.00 60.69 103 ALA A O 1
ATOM 822 N N . ASN A 1 104 ? 19.057 28.162 23.082 1.00 61.47 104 ASN A N 1
ATOM 823 C CA . ASN A 1 104 ? 18.693 28.871 24.311 1.00 61.47 104 ASN A CA 1
ATOM 824 C C . ASN A 1 104 ? 17.946 30.160 23.975 1.00 61.47 104 ASN A C 1
ATOM 826 O O . ASN A 1 104 ? 18.305 30.779 22.948 1.00 61.47 104 ASN A O 1
#